Protein AF-A0A9D4CTM2-F1 (afdb_monomer)

Radius of gyration: 29.44 Å; Cα contacts (8 Å, |Δi|>4): 45; chains: 1; bounding box: 52×22×93 Å

Secondary structure (DSSP, 8-state):
-GGGS-B---SSS---B--HHHHHHHHHHHHHHHHHHHHHHHHHHHHHHHHHHHHHHHHHHHHHHHHHHHHHTTSS-HHHHHHHHHHHHHHHHHHHHHHHHHHHHHHHHHHHHHHHHHHHHHH-

Mean predicted aligned error: 9.58 Å

Structure (mmCIF, N/CA/C/O backbone):
data_AF-A0A9D4CTM2-F1
#
_entry.id   AF-A0A9D4CTM2-F1
#
loop_
_atom_site.group_PDB
_atom_site.id
_atom_site.type_symbol
_atom_site.label_atom_id
_atom_site.label_alt_id
_atom_site.label_comp_id
_atom_site.label_asym_id
_atom_site.label_entity_id
_atom_site.label_seq_id
_atom_site.pdbx_PDB_ins_code
_atom_site.Cartn_x
_atom_site.Cartn_y
_atom_site.Cartn_z
_atom_site.occupancy
_atom_site.B_iso_or_equiv
_atom_site.auth_seq_id
_atom_site.auth_comp_id
_atom_site.auth_asym_id
_atom_site.auth_atom_id
_atom_site.pdbx_PDB_model_num
ATOM 1 N N . MET A 1 1 ? -21.862 12.123 39.786 1.00 51.09 1 MET A N 1
ATOM 2 C CA . MET A 1 1 ? -22.505 11.100 38.925 1.00 51.09 1 MET A CA 1
ATOM 3 C C . MET A 1 1 ? -22.429 9.655 39.471 1.00 51.09 1 MET A C 1
ATOM 5 O O . MET A 1 1 ? -22.771 8.740 38.743 1.00 51.09 1 MET A O 1
ATOM 9 N N . LEU A 1 2 ? -22.106 9.399 40.751 1.00 44.22 2 LEU A N 1
ATOM 10 C CA . LEU A 1 2 ? -22.018 8.026 41.310 1.00 44.22 2 LEU A CA 1
ATOM 11 C C . LEU A 1 2 ? -23.361 7.417 41.775 1.00 44.22 2 LEU A C 1
ATOM 13 O O . LEU A 1 2 ? -23.411 6.275 42.215 1.00 44.22 2 LEU A O 1
ATOM 17 N N . SER A 1 3 ? -24.467 8.162 41.687 1.00 46.22 3 SER A N 1
ATOM 18 C CA . SER A 1 3 ? -25.733 7.797 42.347 1.00 46.22 3 SER A CA 1
ATOM 19 C C . SER A 1 3 ? -26.638 6.855 41.533 1.00 46.22 3 SER A C 1
ATOM 21 O O . SER A 1 3 ? -27.643 6.385 42.050 1.00 46.22 3 SER A O 1
ATOM 23 N N . ARG A 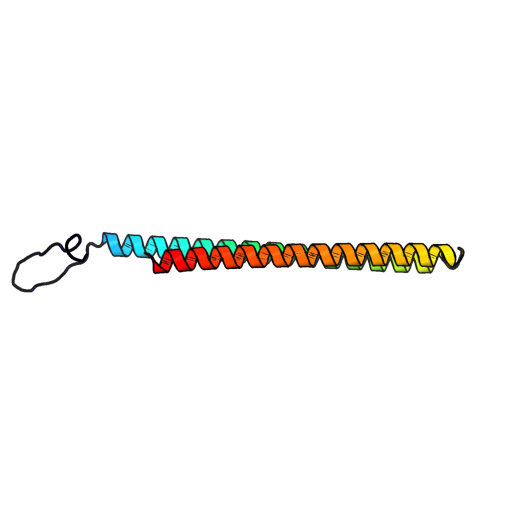1 4 ? -26.298 6.532 40.274 1.00 54.06 4 ARG A N 1
ATOM 24 C CA . ARG A 1 4 ? -27.157 5.696 39.407 1.00 54.06 4 ARG A CA 1
ATOM 25 C C . ARG A 1 4 ? -26.735 4.225 39.275 1.00 54.06 4 ARG A C 1
ATOM 27 O O . ARG A 1 4 ? -27.439 3.478 38.605 1.00 54.06 4 ARG A O 1
ATOM 34 N N . MET A 1 5 ? -25.623 3.786 39.876 1.00 53.09 5 MET A N 1
ATOM 35 C CA . MET A 1 5 ? -25.048 2.458 39.567 1.00 53.09 5 MET A CA 1
ATOM 36 C C . MET A 1 5 ? -24.837 1.510 40.755 1.00 53.09 5 MET A C 1
ATOM 38 O O . MET A 1 5 ? -24.571 0.330 40.531 1.00 53.09 5 MET A O 1
ATOM 42 N N . CYS A 1 6 ? -24.99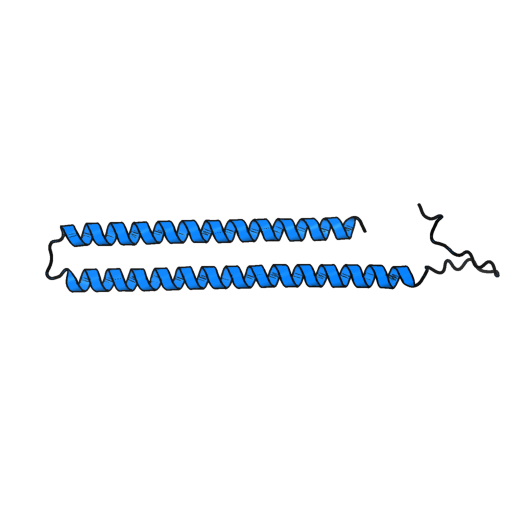6 1.964 41.998 1.00 52.31 6 CYS A N 1
ATOM 43 C CA . CYS A 1 6 ? -24.744 1.136 43.180 1.00 52.31 6 CYS A CA 1
ATOM 44 C C . CYS A 1 6 ? -26.049 0.525 43.716 1.00 52.31 6 CYS A C 1
ATOM 46 O O . CYS A 1 6 ? -26.943 1.257 44.135 1.00 52.31 6 CYS A O 1
ATOM 48 N N . ILE A 1 7 ? -26.154 -0.807 43.762 1.00 59.19 7 ILE A N 1
ATOM 49 C CA . ILE A 1 7 ? -27.165 -1.488 44.586 1.00 59.19 7 ILE A CA 1
ATOM 50 C C . ILE A 1 7 ? -26.573 -1.595 45.994 1.00 59.19 7 ILE A C 1
ATOM 52 O O . ILE A 1 7 ? -25.613 -2.332 46.214 1.00 59.19 7 ILE A O 1
ATOM 56 N N . ILE A 1 8 ? -27.115 -0.833 46.943 1.00 54.16 8 ILE A N 1
ATOM 57 C CA . ILE A 1 8 ? -26.741 -0.934 48.357 1.00 54.16 8 ILE A CA 1
ATOM 58 C C . ILE A 1 8 ? -27.493 -2.137 48.937 1.00 54.16 8 ILE A C 1
ATOM 60 O O . ILE A 1 8 ? -28.660 -2.024 49.303 1.00 54.16 8 ILE A O 1
ATOM 64 N N . ILE A 1 9 ? -26.840 -3.298 49.012 1.00 55.56 9 ILE A N 1
ATOM 65 C CA . ILE A 1 9 ? -27.348 -4.437 49.788 1.00 55.56 9 ILE A CA 1
ATOM 66 C C . ILE A 1 9 ? -26.920 -4.201 51.236 1.00 55.56 9 ILE A C 1
ATOM 68 O O . ILE A 1 9 ? -25.742 -4.304 51.578 1.00 55.56 9 ILE A O 1
ATOM 72 N N . LYS A 1 10 ? -27.868 -3.782 52.073 1.00 50.03 10 LYS A N 1
ATOM 73 C CA . LYS A 1 10 ? -27.611 -3.400 53.462 1.00 50.03 10 LYS A CA 1
ATOM 74 C C . LYS A 1 10 ? -27.802 -4.604 54.389 1.00 50.03 10 LYS A C 1
ATOM 76 O O . LYS A 1 10 ? -28.830 -4.714 55.037 1.00 50.03 10 LYS A O 1
ATOM 81 N N . GLU A 1 11 ? -26.785 -5.458 54.491 1.00 54.00 11 GLU A N 1
ATOM 82 C CA . GLU A 1 11 ? -26.614 -6.389 55.617 1.00 54.00 11 GLU A CA 1
ATOM 83 C C . GLU A 1 11 ? -25.177 -6.276 56.159 1.00 54.00 11 GLU A C 1
ATOM 85 O O . GLU A 1 11 ? -24.217 -6.805 55.611 1.00 54.00 11 GLU A O 1
ATOM 90 N N . ASN A 1 12 ? -25.040 -5.471 57.218 1.00 55.09 12 ASN A N 1
ATOM 91 C CA . ASN A 1 12 ? -23.920 -5.326 58.162 1.00 55.09 12 ASN A CA 1
ATOM 92 C C . ASN A 1 12 ? -22.457 -5.142 57.707 1.00 55.09 12 ASN A C 1
ATOM 94 O O . ASN A 1 12 ? -21.617 -4.894 58.570 1.00 55.09 12 ASN A O 1
ATOM 98 N N . ARG A 1 13 ? -22.118 -5.116 56.416 1.00 55.78 13 ARG A N 1
ATOM 99 C CA . ARG A 1 13 ? -20.886 -4.476 55.905 1.00 55.78 13 ARG A CA 1
ATOM 100 C C . ARG A 1 13 ? -21.174 -3.885 54.529 1.00 55.78 13 ARG A C 1
ATOM 102 O O . ARG A 1 13 ? -21.664 -4.583 53.650 1.00 55.78 13 ARG A O 1
ATOM 109 N N . SER A 1 14 ? -20.897 -2.598 54.334 1.00 51.34 14 SER A N 1
ATOM 110 C CA . SER A 1 14 ? -21.127 -1.881 53.074 1.00 51.34 14 SER A CA 1
ATOM 111 C C . SER A 1 14 ? -20.193 -2.389 51.970 1.00 51.34 14 SER A C 1
ATOM 113 O O . SER A 1 14 ? -19.142 -1.806 51.712 1.00 51.34 14 SER A O 1
ATOM 115 N N . VAL A 1 15 ? -20.558 -3.495 51.324 1.00 56.88 15 VAL A N 1
ATOM 116 C CA . VAL A 1 15 ? -19.866 -4.002 50.136 1.00 56.88 15 VAL A CA 1
ATOM 117 C C . VAL A 1 15 ? -20.543 -3.386 48.915 1.00 56.88 15 VAL A C 1
ATOM 119 O O . VAL A 1 15 ? -21.648 -3.776 48.542 1.00 56.88 15 VAL A O 1
ATOM 122 N N . ILE A 1 16 ? -19.889 -2.402 48.294 1.00 58.81 16 ILE A N 1
ATOM 123 C CA . ILE A 1 16 ? -20.322 -1.841 47.009 1.00 58.81 16 ILE A CA 1
ATOM 124 C C . ILE A 1 16 ? -20.037 -2.903 45.938 1.00 58.81 16 ILE A C 1
ATOM 126 O O . ILE A 1 16 ? -18.913 -3.022 45.455 1.00 58.81 16 ILE A O 1
ATOM 130 N N . ARG A 1 17 ? -21.034 -3.726 45.590 1.00 57.16 17 ARG A N 1
ATOM 131 C CA . ARG A 1 17 ? -20.926 -4.636 44.441 1.00 57.16 17 ARG A CA 1
ATOM 132 C C . ARG A 1 17 ? -21.265 -3.866 43.168 1.00 57.16 17 ARG A C 1
ATOM 134 O O . ARG A 1 17 ? -22.411 -3.468 42.965 1.00 57.16 17 ARG A O 1
ATOM 141 N N . TYR A 1 18 ? -20.269 -3.665 42.310 1.00 54.12 18 TYR A N 1
ATOM 142 C CA . TYR A 1 18 ? -20.490 -3.186 40.948 1.00 54.12 18 TYR A CA 1
ATOM 143 C C . TYR A 1 18 ? -21.341 -4.201 40.175 1.00 54.12 18 TYR A C 1
ATOM 145 O O . TYR A 1 18 ? -21.153 -5.412 40.309 1.00 54.12 18 TYR A O 1
ATOM 153 N N . LYS A 1 19 ? -22.289 -3.719 39.360 1.00 65.00 19 LYS A N 1
ATOM 154 C CA . LYS A 1 19 ? -23.039 -4.590 38.446 1.00 65.00 19 LYS A CA 1
ATOM 155 C C . LYS A 1 19 ? -22.047 -5.274 37.486 1.00 65.00 19 LYS A C 1
ATOM 157 O O . LYS A 1 19 ? -21.295 -4.561 36.821 1.00 65.00 19 LYS A O 1
ATOM 162 N N . PRO A 1 20 ? -22.077 -6.613 37.339 1.00 64.19 20 PRO A N 1
ATOM 163 C CA . PRO A 1 20 ? -21.159 -7.340 36.456 1.00 64.19 20 PRO A CA 1
ATOM 164 C C . PRO A 1 20 ? -21.282 -6.919 34.982 1.00 64.19 20 PRO A C 1
ATOM 166 O O . PRO A 1 20 ? -20.342 -7.091 34.213 1.00 64.19 20 PRO A O 1
ATOM 169 N N . SER A 1 21 ? -22.401 -6.296 34.594 1.00 70.19 21 SER A N 1
ATOM 170 C CA . SER A 1 21 ? -22.609 -5.762 33.246 1.00 70.19 21 SER A CA 1
ATOM 171 C C . SER A 1 21 ? -21.583 -4.697 32.843 1.00 70.19 21 SER A C 1
ATOM 173 O O . SER A 1 21 ? -21.284 -4.589 31.662 1.00 70.19 21 SER A O 1
ATOM 175 N N . TYR A 1 22 ? -21.012 -3.937 33.786 1.00 72.19 22 TYR A N 1
ATOM 176 C CA . TYR A 1 22 ? -20.022 -2.903 33.449 1.00 72.19 22 TYR A CA 1
ATOM 177 C C . TYR A 1 22 ? -18.677 -3.487 33.020 1.00 72.19 22 TYR A C 1
ATOM 179 O O . TYR A 1 22 ? -18.086 -2.998 32.064 1.00 72.19 22 TYR A O 1
ATOM 187 N N . GLY A 1 23 ? -18.221 -4.568 33.662 1.00 79.31 23 GLY A N 1
ATOM 188 C CA . GLY A 1 23 ? -16.967 -5.225 33.282 1.00 79.31 23 GLY A CA 1
ATOM 189 C C . GLY A 1 23 ? -17.025 -5.825 31.876 1.00 79.31 23 GLY A C 1
ATOM 190 O O . GLY A 1 23 ? -16.068 -5.714 31.118 1.00 79.31 23 GLY A O 1
ATOM 191 N N . VAL A 1 24 ? -18.176 -6.396 31.501 1.00 82.81 24 VAL A N 1
ATOM 192 C CA . VAL A 1 24 ? -18.392 -6.958 30.158 1.00 82.81 24 VAL A CA 1
ATOM 193 C C . VAL A 1 24 ? -18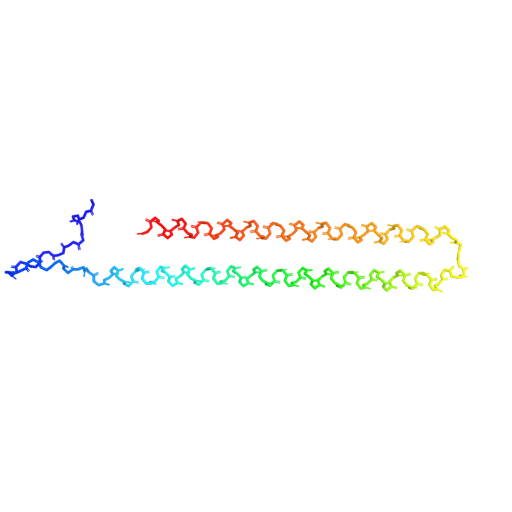.426 -5.859 29.098 1.00 82.81 24 VAL A C 1
ATOM 195 O O . VAL A 1 24 ? -17.783 -6.005 28.067 1.00 82.81 24 VAL A O 1
ATOM 198 N N . VAL A 1 25 ? -19.123 -4.745 29.350 1.00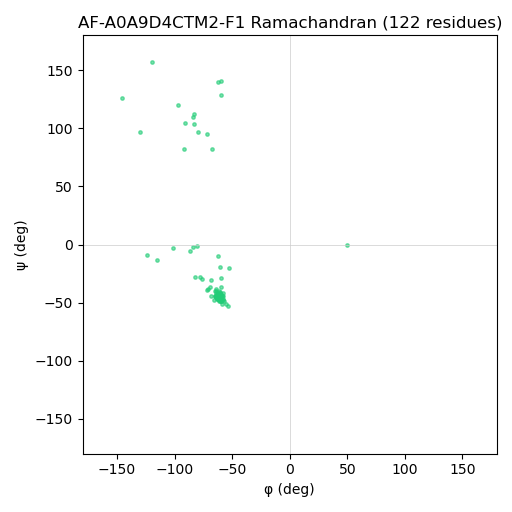 80.81 25 VAL A N 1
ATOM 199 C CA . VAL A 1 25 ? -19.181 -3.622 28.397 1.00 80.81 25 VAL A CA 1
ATOM 200 C C . VAL A 1 25 ? -17.790 -3.034 28.162 1.00 80.81 25 VAL A C 1
ATOM 202 O O . VAL A 1 25 ? -17.401 -2.870 27.011 1.00 80.81 25 VAL A O 1
ATOM 205 N N . VAL A 1 26 ? -17.012 -2.795 29.223 1.00 82.06 26 VAL A N 1
ATOM 206 C CA . VAL A 1 26 ? -15.637 -2.284 29.094 1.00 82.06 26 VAL A CA 1
ATOM 207 C C . VAL A 1 26 ? -14.756 -3.274 28.329 1.00 82.06 26 VAL A C 1
ATOM 209 O O . VAL A 1 26 ? -14.046 -2.870 27.413 1.00 82.06 26 VAL A O 1
ATOM 212 N N . ALA A 1 27 ? -14.839 -4.573 28.634 1.00 84.50 27 ALA A N 1
ATOM 213 C CA . ALA A 1 27 ? -14.079 -5.590 27.909 1.00 84.50 27 ALA A CA 1
ATOM 214 C C . ALA A 1 27 ? -14.435 -5.623 26.414 1.00 84.50 27 ALA A C 1
ATOM 216 O O . ALA A 1 27 ? -13.539 -5.654 25.574 1.00 84.50 27 ALA A O 1
ATOM 217 N N . VAL A 1 28 ? -15.724 -5.560 26.069 1.00 87.38 28 VAL A N 1
ATOM 218 C CA . VAL A 1 28 ? -16.180 -5.526 24.671 1.00 87.38 28 VAL A CA 1
ATOM 219 C C . VAL A 1 28 ? -15.680 -4.267 23.961 1.00 87.38 28 VAL A C 1
ATOM 221 O O . VAL A 1 28 ? -15.167 -4.377 22.852 1.00 87.38 28 VAL A O 1
ATOM 224 N N . VAL A 1 29 ? -15.760 -3.090 24.590 1.00 84.31 29 VAL A N 1
ATOM 225 C CA . VAL A 1 29 ? -15.258 -1.833 24.002 1.00 84.31 29 VAL A CA 1
ATOM 226 C C . VAL A 1 29 ? -13.752 -1.909 23.748 1.00 84.31 29 VAL A C 1
ATOM 228 O O . VAL A 1 29 ? -13.308 -1.569 22.654 1.00 84.31 29 VAL A O 1
ATOM 231 N N . VAL A 1 30 ? -12.971 -2.415 24.707 1.00 84.31 30 VAL A N 1
ATOM 232 C CA . VAL A 1 30 ? -11.518 -2.583 24.542 1.00 84.31 30 VAL A CA 1
ATOM 233 C C . VAL A 1 30 ? -11.207 -3.559 23.406 1.00 84.31 30 VAL A C 1
ATOM 235 O O . VAL A 1 30 ? -10.356 -3.261 22.573 1.00 84.31 30 VAL A O 1
ATOM 238 N N . VAL A 1 31 ? -11.916 -4.687 23.313 1.00 88.75 31 VAL A N 1
ATOM 239 C CA . VAL A 1 31 ? -11.730 -5.651 22.215 1.00 88.75 31 VAL A CA 1
ATOM 240 C C . VAL A 1 31 ? -12.062 -5.016 20.865 1.00 88.75 31 VAL A C 1
ATOM 242 O O . VAL A 1 31 ? -11.276 -5.146 19.932 1.00 88.75 31 VAL A O 1
ATOM 245 N N . VAL A 1 32 ? -13.176 -4.286 20.757 1.00 87.88 32 VAL A N 1
ATOM 246 C CA . VAL A 1 32 ? -13.557 -3.587 19.519 1.00 87.88 32 VAL A CA 1
ATOM 247 C C . VAL A 1 32 ? -12.490 -2.571 19.118 1.00 87.88 32 VAL A C 1
ATOM 249 O O . VAL A 1 32 ? -12.082 -2.545 17.962 1.00 87.88 32 VAL A O 1
ATOM 252 N N . VAL A 1 33 ? -11.990 -1.778 20.066 1.00 86.38 33 VAL A N 1
ATOM 253 C CA . VAL A 1 33 ? -10.923 -0.801 19.819 1.00 86.38 33 VAL A CA 1
ATOM 254 C C . VAL A 1 33 ? -9.653 -1.484 19.324 1.00 86.38 33 VAL A C 1
ATOM 256 O O . VAL A 1 33 ? -9.089 -1.057 18.321 1.00 86.38 33 VAL A O 1
ATOM 259 N N . VAL A 1 34 ? -9.224 -2.561 19.983 1.00 87.50 34 VAL A N 1
ATOM 260 C CA . VAL A 1 34 ? -8.037 -3.318 19.570 1.00 87.50 34 VAL A CA 1
ATOM 261 C C . VAL A 1 34 ? -8.222 -3.877 18.160 1.00 87.50 34 VAL A C 1
ATOM 263 O O . VAL A 1 34 ? -7.323 -3.733 17.339 1.00 87.50 34 VAL A O 1
ATOM 266 N N . VAL A 1 35 ? -9.390 -4.441 17.840 1.00 91.25 35 VAL A N 1
ATOM 267 C CA . VAL A 1 35 ? -9.691 -4.944 16.490 1.00 91.25 35 VAL A CA 1
ATOM 268 C C . VAL A 1 35 ? -9.638 -3.818 15.457 1.00 91.25 35 VAL A C 1
ATOM 270 O O . VAL A 1 35 ? -8.999 -3.987 14.425 1.00 91.25 35 VAL A O 1
ATOM 273 N N . VAL A 1 36 ? -10.235 -2.654 15.730 1.00 88.50 36 VAL A N 1
ATOM 274 C CA . VAL A 1 36 ? -10.180 -1.499 14.815 1.00 88.50 36 VAL A CA 1
ATOM 275 C C . VAL A 1 36 ? -8.740 -1.041 14.598 1.00 88.50 36 VAL A C 1
ATOM 277 O O . VAL A 1 36 ? -8.345 -0.817 13.458 1.00 88.50 36 VAL A O 1
ATOM 280 N N . VAL A 1 37 ? -7.936 -0.939 15.658 1.00 86.19 37 VAL A N 1
ATOM 281 C CA . VAL A 1 37 ? -6.521 -0.555 15.542 1.00 86.19 37 VAL A CA 1
ATOM 282 C C . VAL A 1 37 ? -5.748 -1.575 14.705 1.00 86.19 37 VAL A C 1
ATOM 284 O O . VAL A 1 37 ? -5.009 -1.174 13.810 1.00 86.19 37 VAL A O 1
ATOM 287 N N . VAL A 1 38 ? -5.944 -2.877 14.938 1.00 91.44 38 VAL A N 1
ATOM 288 C CA . VAL A 1 38 ? -5.286 -3.940 14.158 1.00 91.44 38 VAL A CA 1
ATOM 289 C C . VAL A 1 38 ? -5.685 -3.867 12.683 1.00 91.44 38 VAL A C 1
ATOM 291 O O . VAL A 1 38 ? -4.804 -3.877 11.829 1.00 91.44 38 VAL A O 1
ATOM 294 N N . LEU A 1 39 ? -6.978 -3.713 12.381 1.00 91.62 39 LEU A N 1
ATOM 295 C CA . LEU A 1 39 ? -7.476 -3.580 11.008 1.00 91.62 39 LEU A CA 1
ATOM 296 C C . LEU A 1 39 ? -6.893 -2.349 10.304 1.00 91.62 39 LEU A C 1
ATOM 298 O O . LEU A 1 39 ? -6.471 -2.438 9.155 1.00 91.62 39 LEU A O 1
ATOM 302 N N . VAL A 1 40 ? -6.844 -1.201 10.985 1.00 87.12 40 VAL A N 1
ATOM 303 C CA . VAL A 1 40 ? -6.261 0.026 10.426 1.00 87.12 40 VAL A CA 1
ATOM 304 C C . VAL A 1 40 ? -4.785 -0.194 10.113 1.00 87.12 40 VAL A C 1
ATOM 306 O O . VAL A 1 40 ? -4.366 0.115 9.002 1.00 87.12 40 VAL A O 1
ATOM 309 N N . VAL A 1 41 ? -4.019 -0.763 11.052 1.00 88.25 41 VAL A N 1
ATOM 310 C CA . VAL A 1 41 ? -2.591 -1.064 10.866 1.00 88.25 41 VAL A CA 1
ATOM 311 C C . VAL A 1 41 ? -2.375 -2.025 9.698 1.00 88.25 41 VAL A C 1
ATOM 313 O O . VAL A 1 41 ? -1.515 -1.759 8.861 1.00 88.25 41 VAL A O 1
ATOM 316 N N . GLU A 1 42 ? -3.164 -3.094 9.592 1.00 90.06 42 GLU A N 1
ATOM 317 C CA . GLU A 1 42 ? -3.088 -4.044 8.477 1.00 90.06 42 GLU A CA 1
ATOM 318 C C . GLU A 1 42 ? -3.315 -3.348 7.130 1.00 90.06 42 GLU A C 1
ATOM 320 O O . GLU A 1 42 ? -2.503 -3.500 6.218 1.00 90.06 42 GLU A O 1
ATOM 325 N N . VAL A 1 43 ? -4.352 -2.509 7.021 1.00 88.25 43 VAL A N 1
ATOM 326 C CA . VAL A 1 43 ? -4.622 -1.732 5.802 1.00 88.25 43 VAL A CA 1
ATOM 327 C C . VAL A 1 43 ? -3.446 -0.815 5.458 1.00 88.25 43 VAL A C 1
ATOM 329 O O . VAL A 1 43 ? -3.057 -0.761 4.293 1.00 88.25 43 VAL A O 1
ATOM 332 N N . VAL A 1 44 ? -2.829 -0.138 6.437 1.00 87.31 44 VAL A N 1
ATOM 333 C CA . VAL A 1 44 ? -1.636 0.695 6.176 1.00 87.31 44 VAL A CA 1
ATOM 334 C C . VAL A 1 44 ? -0.507 -0.139 5.609 1.00 87.31 44 VAL A C 1
ATOM 336 O O . VAL A 1 44 ? 0.098 0.253 4.617 1.00 87.31 44 VAL A O 1
ATOM 339 N N . VAL A 1 45 ? -0.219 -1.280 6.236 1.00 89.31 45 VAL A N 1
ATOM 340 C CA . VAL A 1 45 ? 0.882 -2.153 5.824 1.00 89.31 45 VAL A CA 1
ATOM 341 C C . VAL A 1 45 ? 0.646 -2.640 4.400 1.00 89.31 45 VAL A C 1
ATOM 343 O O . VAL A 1 45 ? 1.557 -2.552 3.582 1.00 89.31 45 VAL A O 1
ATOM 346 N N . VAL A 1 46 ? -0.573 -3.070 4.069 1.00 91.00 46 VAL A N 1
ATOM 347 C CA . VAL A 1 46 ? -0.924 -3.490 2.706 1.00 91.00 46 VAL A CA 1
ATOM 348 C C . VAL A 1 46 ? -0.736 -2.343 1.717 1.00 91.00 46 VAL A C 1
ATOM 350 O O . VAL A 1 46 ? -0.096 -2.537 0.689 1.00 91.00 46 VAL A O 1
ATOM 353 N N . VAL A 1 47 ? -1.233 -1.143 2.024 1.00 88.31 47 VAL A N 1
ATOM 354 C CA . VAL A 1 47 ? -1.090 0.017 1.132 1.00 88.31 47 VAL A CA 1
ATOM 355 C C . VAL A 1 47 ? 0.379 0.389 0.935 1.00 88.31 47 VAL A C 1
ATOM 357 O O . VAL A 1 47 ? 0.798 0.599 -0.198 1.00 88.31 47 VAL A O 1
ATOM 360 N N . VAL A 1 48 ? 1.180 0.413 2.001 1.00 86.94 48 VAL A N 1
ATOM 361 C CA . VAL A 1 48 ? 2.619 0.701 1.916 1.00 86.94 48 VAL A CA 1
ATOM 362 C C . VAL A 1 48 ? 3.333 -0.359 1.078 1.00 86.94 48 VAL A C 1
ATOM 364 O O . VAL A 1 48 ? 4.112 -0.002 0.202 1.00 86.94 48 VAL A O 1
ATOM 367 N N . VAL A 1 49 ? 3.042 -1.646 1.286 1.00 91.62 49 VAL A N 1
ATOM 368 C CA . VAL A 1 49 ? 3.622 -2.736 0.484 1.00 91.62 49 VAL A CA 1
ATOM 369 C C . VAL A 1 49 ? 3.235 -2.595 -0.987 1.00 91.62 49 VAL A C 1
ATOM 371 O O . VAL A 1 49 ? 4.102 -2.706 -1.846 1.00 91.62 49 VAL A O 1
ATOM 374 N N . VAL A 1 50 ? 1.966 -2.310 -1.289 1.00 90.31 50 VAL A N 1
ATOM 375 C CA . VAL A 1 50 ? 1.503 -2.100 -2.668 1.00 90.31 50 VAL A CA 1
ATOM 376 C C . VAL A 1 50 ? 2.226 -0.919 -3.306 1.00 90.31 50 VAL A C 1
ATOM 378 O O . VAL A 1 50 ? 2.741 -1.077 -4.407 1.00 90.31 50 VAL A O 1
ATOM 381 N N . VAL A 1 51 ? 2.322 0.227 -2.624 1.00 89.00 51 VAL A N 1
ATOM 382 C CA . VAL A 1 51 ? 3.043 1.391 -3.158 1.00 89.00 51 VAL A CA 1
ATOM 383 C C . VAL A 1 51 ? 4.503 1.037 -3.419 1.00 89.00 51 VAL A C 1
ATOM 385 O O . VAL A 1 51 ? 4.972 1.252 -4.525 1.00 89.00 51 VAL A O 1
ATOM 388 N N . VAL A 1 52 ? 5.201 0.413 -2.466 1.00 88.88 52 VAL A N 1
ATOM 389 C CA . VAL A 1 52 ? 6.606 0.006 -2.651 1.00 88.88 52 VAL A CA 1
ATOM 390 C C . VAL A 1 52 ? 6.766 -0.934 -3.849 1.00 88.88 52 VAL A C 1
ATOM 392 O O . VAL A 1 52 ? 7.699 -0.772 -4.629 1.00 88.88 52 VAL A O 1
ATOM 395 N N . VAL A 1 53 ? 5.860 -1.898 -4.032 1.00 93.50 53 VAL A N 1
ATOM 396 C CA . VAL A 1 53 ? 5.897 -2.799 -5.193 1.00 93.50 53 VAL A CA 1
ATOM 397 C C . VAL A 1 53 ? 5.685 -2.028 -6.497 1.00 93.50 53 VAL A C 1
ATOM 399 O O . VAL A 1 53 ? 6.395 -2.294 -7.463 1.00 93.50 53 VAL A O 1
ATOM 402 N N . VAL A 1 54 ? 4.751 -1.073 -6.539 1.00 89.88 54 VAL A N 1
ATOM 403 C CA . VAL A 1 54 ? 4.512 -0.240 -7.730 1.00 89.88 54 VAL A CA 1
ATOM 404 C C . VAL A 1 54 ? 5.743 0.604 -8.058 1.00 89.88 54 VAL A C 1
ATOM 406 O O . VAL A 1 54 ? 6.188 0.544 -9.204 1.00 89.88 54 VAL A O 1
ATOM 409 N N . VAL A 1 55 ? 6.350 1.264 -7.062 1.00 89.25 55 VAL A N 1
ATOM 410 C CA . VAL A 1 55 ? 7.581 2.060 -7.229 1.00 89.25 55 VAL A CA 1
ATOM 411 C C . VAL A 1 55 ? 8.660 1.193 -7.876 1.00 89.25 55 VAL A C 1
ATOM 413 O O . VAL A 1 55 ? 9.196 1.531 -8.928 1.00 89.25 55 VAL A O 1
ATOM 416 N N . VAL A 1 56 ? 8.925 0.017 -7.294 1.00 91.50 56 VAL A N 1
ATOM 417 C CA . VAL A 1 56 ? 9.970 -0.901 -7.767 1.00 91.50 56 VAL A CA 1
ATOM 418 C C . VAL A 1 56 ? 9.682 -1.387 -9.188 1.00 91.50 56 VAL A C 1
ATOM 420 O O . VAL A 1 56 ? 10.592 -1.462 -10.010 1.00 91.50 56 VAL A O 1
ATOM 423 N N . VAL A 1 57 ? 8.428 -1.714 -9.514 1.00 93.38 57 VAL A N 1
ATOM 424 C CA . VAL A 1 57 ? 8.056 -2.140 -10.872 1.00 93.38 57 VAL A CA 1
ATOM 425 C C . VAL A 1 57 ? 8.278 -1.009 -11.875 1.00 93.38 57 VAL A C 1
ATOM 427 O O . VAL A 1 57 ? 8.849 -1.253 -12.937 1.00 93.38 57 VAL A O 1
ATOM 430 N N . VAL A 1 58 ? 7.867 0.218 -11.548 1.00 90.38 58 VAL A N 1
ATOM 431 C CA . VAL A 1 58 ? 8.053 1.392 -12.413 1.00 90.38 58 VAL A CA 1
ATOM 432 C C . VAL A 1 58 ? 9.541 1.665 -12.625 1.00 90.38 58 VAL A C 1
ATOM 434 O O . VAL A 1 58 ? 9.970 1.813 -13.768 1.00 90.38 58 VAL A O 1
ATOM 437 N N . GLU A 1 59 ? 10.339 1.662 -11.558 1.00 87.44 59 GLU A N 1
ATOM 438 C CA . GLU A 1 59 ? 11.791 1.841 -11.629 1.00 87.44 59 GLU A CA 1
ATOM 439 C C . GLU A 1 59 ? 12.449 0.784 -12.523 1.00 87.44 59 GLU A C 1
ATOM 441 O O . GLU A 1 59 ? 13.239 1.124 -13.405 1.00 87.44 59 GLU A O 1
ATOM 446 N N . VAL A 1 60 ? 12.091 -0.495 -12.363 1.00 93.25 60 VAL A N 1
ATOM 447 C CA . VAL A 1 60 ? 12.625 -1.578 -13.202 1.00 93.25 60 VAL A CA 1
ATOM 448 C C . VAL A 1 60 ? 12.240 -1.381 -14.670 1.00 93.25 60 VAL A C 1
ATOM 450 O O . VAL A 1 60 ? 13.098 -1.527 -15.541 1.00 93.25 60 VAL A O 1
ATOM 453 N N . VAL A 1 61 ? 10.988 -1.017 -14.967 1.00 91.56 61 VAL A N 1
ATOM 454 C CA . VAL A 1 61 ? 10.540 -0.745 -16.346 1.00 91.56 61 VAL A CA 1
ATOM 455 C C . VAL A 1 61 ? 11.338 0.404 -16.954 1.00 91.56 61 VAL A C 1
ATOM 457 O O . VAL A 1 61 ? 11.808 0.291 -18.083 1.00 91.56 61 VAL A O 1
ATOM 460 N N . VAL A 1 62 ? 11.542 1.482 -16.205 1.00 89.44 62 VAL A N 1
ATOM 461 C CA . VAL A 1 62 ? 12.301 2.657 -16.647 1.00 89.44 62 VAL A CA 1
ATOM 462 C C . VAL A 1 62 ? 13.752 2.282 -16.930 1.00 89.44 62 VAL A C 1
ATOM 464 O O . VAL A 1 62 ? 14.263 2.626 -17.994 1.00 89.44 62 VAL A O 1
ATOM 467 N N . VAL A 1 63 ? 14.403 1.524 -16.045 1.00 88.81 63 VAL A N 1
ATOM 468 C CA . VAL A 1 63 ? 15.774 1.041 -16.273 1.00 88.81 63 VAL A CA 1
ATOM 469 C C . VAL A 1 63 ? 15.847 0.191 -17.541 1.00 88.81 63 VAL A C 1
ATOM 471 O O . VAL A 1 63 ? 16.745 0.392 -18.356 1.00 88.81 63 VAL A O 1
ATOM 474 N N . VAL A 1 64 ? 14.892 -0.719 -17.753 1.00 91.94 64 VAL A N 1
ATOM 475 C CA . VAL A 1 64 ? 14.837 -1.541 -18.972 1.00 91.94 64 VAL A CA 1
ATOM 476 C C . VAL A 1 64 ? 14.659 -0.669 -20.214 1.00 91.94 64 VAL A C 1
ATOM 478 O O . VAL A 1 64 ? 15.383 -0.865 -21.186 1.00 91.94 64 VAL A O 1
ATOM 481 N N . VAL A 1 65 ? 13.751 0.311 -20.185 1.00 88.50 65 VAL A N 1
ATOM 482 C CA . VAL A 1 65 ? 13.531 1.237 -21.307 1.00 88.50 65 VAL A CA 1
ATOM 483 C C . VAL A 1 65 ? 14.804 2.017 -21.614 1.00 88.50 65 VAL A C 1
ATOM 485 O O . VAL A 1 65 ? 15.222 2.023 -22.764 1.00 88.50 65 VAL A O 1
ATOM 488 N N . VAL A 1 66 ? 15.468 2.599 -20.611 1.00 86.00 66 VAL A N 1
ATOM 489 C CA . VAL A 1 66 ? 16.728 3.336 -20.807 1.00 86.00 66 VAL A CA 1
ATOM 490 C C . VAL A 1 66 ? 17.806 2.435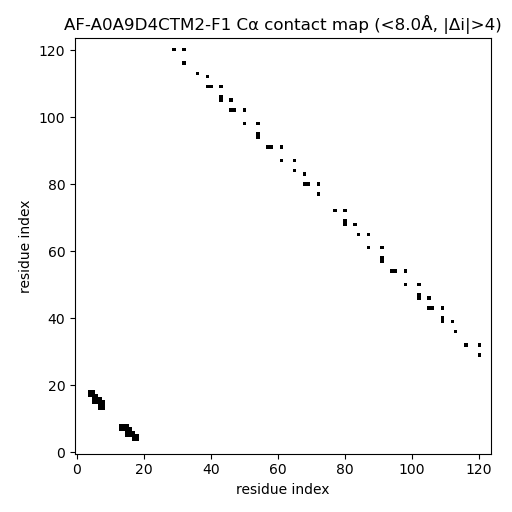 -21.410 1.00 86.00 66 VAL A C 1
ATOM 492 O O . VAL A 1 66 ? 18.484 2.847 -22.344 1.00 86.00 66 VAL A O 1
ATOM 495 N N . VAL A 1 67 ? 17.952 1.196 -20.933 1.00 88.75 67 VAL A N 1
ATOM 496 C CA . VAL A 1 67 ? 18.937 0.253 -21.486 1.00 88.75 67 VAL A CA 1
ATOM 497 C C . VAL A 1 67 ? 18.614 -0.103 -22.938 1.00 88.75 67 VAL A C 1
ATOM 499 O O . VAL A 1 67 ? 19.513 -0.100 -23.772 1.00 88.75 67 VAL A O 1
ATOM 502 N N . VAL A 1 68 ? 17.350 -0.390 -23.261 1.00 88.81 68 VAL A N 1
ATOM 503 C CA . VAL A 1 68 ? 16.926 -0.701 -24.637 1.00 88.81 68 VAL A CA 1
ATOM 504 C C . VAL A 1 68 ? 17.186 0.485 -25.558 1.00 88.81 68 VAL A C 1
ATOM 506 O O . VAL A 1 68 ? 17.751 0.309 -26.630 1.00 88.81 68 VAL A O 1
ATOM 509 N N . VAL A 1 69 ? 16.82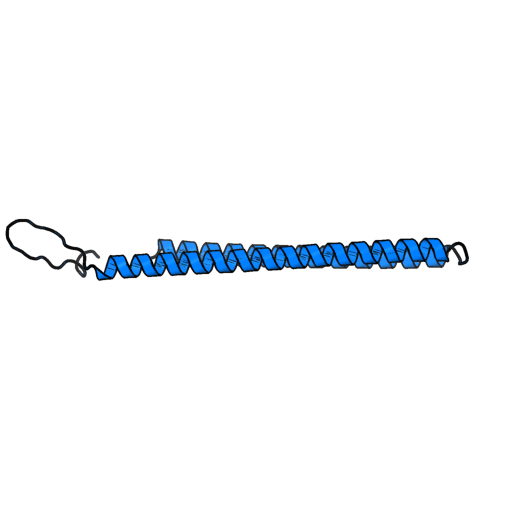1 1.684 -25.116 1.00 84.94 69 VAL A N 1
ATOM 510 C CA . VAL A 1 69 ? 17.016 2.946 -25.831 1.00 84.94 69 VAL A CA 1
ATOM 511 C C . VAL A 1 69 ? 18.509 3.160 -26.113 1.00 84.94 69 VAL A C 1
ATOM 513 O O . VAL A 1 69 ? 18.893 3.208 -27.275 1.00 84.94 69 VAL A O 1
ATOM 516 N N . VAL A 1 70 ? 19.379 3.059 -25.103 1.00 83.19 70 VAL A N 1
ATOM 517 C CA . VAL A 1 70 ? 20.844 3.169 -25.272 1.00 83.19 70 VAL A CA 1
ATOM 518 C C . VAL A 1 70 ? 21.426 2.109 -26.224 1.00 83.19 70 VAL A C 1
ATOM 520 O O . VAL A 1 70 ? 22.359 2.398 -26.971 1.00 83.19 70 VAL A O 1
ATOM 523 N N . VAL A 1 71 ? 20.907 0.876 -26.211 1.00 86.50 71 VAL A N 1
ATOM 524 C CA . VAL A 1 71 ? 21.386 -0.216 -27.083 1.00 86.50 71 VAL A CA 1
ATOM 525 C C . VAL A 1 71 ? 20.889 -0.070 -28.525 1.00 86.50 71 VAL A C 1
ATOM 527 O O . VAL A 1 71 ? 21.581 -0.501 -29.441 1.00 86.50 71 VAL A O 1
ATOM 530 N N . VAL A 1 72 ? 19.717 0.525 -28.748 1.00 84.62 72 VAL A N 1
ATOM 531 C CA . VAL A 1 72 ? 19.168 0.793 -30.091 1.00 84.62 72 VAL A CA 1
ATOM 532 C C . VAL A 1 72 ? 19.761 2.083 -30.681 1.00 84.62 72 VAL A C 1
ATOM 534 O O . VAL A 1 72 ? 19.920 2.213 -31.892 1.00 84.62 72 VAL A O 1
ATOM 537 N N . GLU A 1 73 ? 20.160 3.029 -29.834 1.00 66.81 73 GLU A N 1
ATOM 538 C CA . GLU A 1 73 ? 20.649 4.351 -30.237 1.00 66.81 73 GLU A CA 1
ATOM 539 C C . GLU A 1 73 ? 22.098 4.412 -30.695 1.00 66.81 73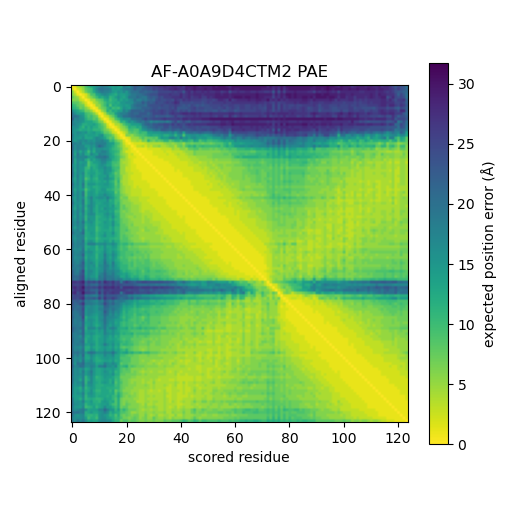 GLU A C 1
ATOM 541 O O . GLU A 1 73 ? 22.549 5.448 -31.176 1.00 66.81 73 GLU A O 1
ATOM 546 N N . VAL A 1 74 ? 22.813 3.291 -30.677 1.00 65.12 74 VAL A N 1
ATOM 547 C CA . VAL A 1 74 ? 24.044 3.179 -31.472 1.00 65.12 74 VAL A CA 1
ATOM 548 C C . VAL A 1 74 ? 23.779 3.314 -32.984 1.00 65.12 74 VAL A C 1
ATOM 550 O O . VAL A 1 74 ? 24.738 3.485 -33.735 1.00 65.12 74 VAL A O 1
ATOM 553 N N . GLU A 1 75 ? 22.513 3.308 -33.433 1.00 66.12 75 GLU A N 1
ATOM 554 C CA . GLU A 1 75 ? 22.114 3.464 -34.842 1.00 66.12 75 GLU A CA 1
ATOM 555 C C . GLU A 1 75 ? 21.290 4.738 -35.164 1.00 66.12 75 GLU A C 1
ATOM 557 O O . GLU A 1 75 ? 21.158 5.073 -36.342 1.00 66.12 75 GLU A O 1
ATOM 562 N N . VAL A 1 76 ? 20.760 5.476 -34.173 1.00 73.81 76 VAL A N 1
ATOM 563 C CA . VAL A 1 76 ? 19.915 6.683 -34.375 1.00 73.81 76 VAL A CA 1
ATOM 564 C C . VAL A 1 76 ? 20.522 7.946 -33.755 1.00 73.81 76 VAL A C 1
ATOM 566 O O . VAL A 1 76 ? 21.369 7.906 -32.871 1.00 73.81 76 VAL A O 1
ATOM 569 N N . GLU A 1 77 ? 20.110 9.097 -34.278 1.00 76.62 77 GLU A N 1
ATOM 570 C CA . GLU A 1 77 ? 20.671 10.414 -33.978 1.00 76.62 77 GLU A CA 1
ATOM 571 C C . GLU A 1 77 ? 20.566 10.782 -32.482 1.00 76.62 77 GLU A C 1
ATOM 573 O O . GLU A 1 77 ? 19.538 10.560 -31.841 1.00 76.62 77 GLU A O 1
ATOM 578 N N . VAL A 1 78 ? 21.614 11.422 -31.939 1.00 81.81 78 VAL A N 1
ATOM 579 C CA . VAL A 1 78 ? 21.733 11.856 -30.525 1.00 81.81 78 VAL A CA 1
ATOM 580 C C . VAL A 1 78 ? 20.563 12.706 -30.015 1.00 81.81 78 VAL A C 1
ATOM 582 O O . VAL A 1 78 ? 20.346 12.796 -28.810 1.00 81.81 78 VAL A O 1
ATOM 585 N N . GLU A 1 79 ? 19.797 13.322 -30.911 1.00 82.69 79 GLU A N 1
ATOM 586 C CA . GLU A 1 79 ? 18.632 14.135 -30.564 1.00 82.69 79 GLU A CA 1
ATOM 587 C C . GLU A 1 79 ? 17.472 13.288 -30.012 1.00 82.69 79 GLU A C 1
ATOM 589 O O . GLU A 1 79 ? 16.808 13.710 -29.064 1.00 82.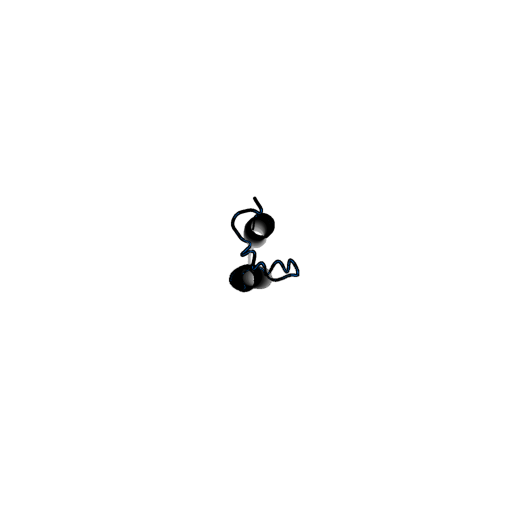69 79 GLU A O 1
ATOM 594 N N . VAL A 1 80 ? 17.262 12.073 -30.533 1.00 83.50 80 VAL A N 1
ATOM 595 C CA . VAL A 1 80 ? 16.165 11.185 -30.103 1.00 83.50 80 VAL A CA 1
ATOM 596 C C . VAL A 1 80 ? 16.428 10.633 -28.696 1.00 83.50 80 VAL A C 1
ATOM 598 O O . VAL A 1 80 ? 15.517 10.634 -27.867 1.00 83.50 80 VAL A O 1
ATOM 601 N N . VAL A 1 81 ? 17.690 10.309 -28.389 1.00 82.62 81 VAL A N 1
ATOM 602 C CA . VAL A 1 81 ? 18.167 9.854 -27.066 1.00 82.62 81 VAL A CA 1
ATOM 603 C C . VAL A 1 81 ? 17.810 10.838 -25.976 1.00 82.62 81 VAL A C 1
ATOM 605 O O . VAL A 1 81 ? 17.227 10.484 -24.952 1.00 82.62 81 VAL A O 1
ATOM 608 N N . VAL A 1 82 ? 18.152 12.104 -26.197 1.00 85.75 82 VAL A N 1
ATOM 609 C CA . VAL A 1 82 ? 17.955 13.145 -25.193 1.00 85.75 82 VAL A CA 1
ATOM 610 C C . VAL A 1 82 ? 16.466 13.330 -24.922 1.00 85.75 82 VAL A C 1
ATOM 612 O O . VAL A 1 82 ? 16.073 13.443 -23.764 1.00 85.75 82 VAL A O 1
ATOM 615 N N . VAL A 1 83 ? 15.624 13.291 -25.958 1.00 88.12 83 VAL A N 1
ATOM 616 C CA . VAL A 1 83 ? 14.169 13.416 -25.797 1.00 88.12 83 VAL A CA 1
ATOM 617 C C . VAL A 1 83 ? 13.598 12.226 -25.026 1.00 88.12 83 VAL A C 1
ATOM 619 O O . VAL A 1 83 ? 12.851 12.432 -24.070 1.00 88.12 83 VAL A O 1
ATOM 622 N N . VAL A 1 84 ? 13.965 10.993 -25.382 1.00 87.31 84 VAL A N 1
ATOM 623 C CA . VAL A 1 84 ? 13.452 9.792 -24.706 1.00 87.31 84 VAL A CA 1
ATOM 624 C C . VAL A 1 84 ? 13.906 9.745 -23.249 1.00 87.31 84 VAL A C 1
ATOM 626 O O . VAL A 1 84 ? 13.085 9.511 -22.363 1.00 87.31 84 VAL A O 1
ATOM 629 N N . VAL A 1 85 ? 15.179 10.035 -22.972 1.00 86.38 85 VAL A N 1
ATOM 630 C CA . VAL A 1 85 ? 15.708 10.077 -21.602 1.00 86.38 85 VAL A CA 1
ATOM 631 C C . VAL A 1 85 ? 15.005 11.155 -20.774 1.00 86.38 85 VAL A C 1
ATOM 633 O O . VAL A 1 85 ? 14.606 10.874 -19.646 1.00 86.38 85 VAL A O 1
ATOM 636 N N . VAL A 1 86 ? 14.793 12.359 -21.316 1.00 90.50 86 VAL A N 1
ATOM 637 C CA . VAL A 1 86 ? 14.085 13.436 -20.600 1.00 90.50 86 VAL A CA 1
ATOM 638 C C . VAL A 1 86 ? 12.643 13.035 -20.281 1.00 90.50 86 VAL A C 1
ATOM 640 O O . VAL A 1 86 ? 12.218 13.203 -19.141 1.00 90.50 86 VAL A O 1
ATOM 643 N N . VAL A 1 87 ? 11.919 12.441 -21.234 1.00 90.69 87 VAL A N 1
ATOM 644 C CA . VAL A 1 87 ? 10.536 11.979 -21.022 1.00 90.69 87 VAL A CA 1
ATOM 645 C C . VAL A 1 87 ? 10.475 10.861 -19.979 1.00 90.69 87 VAL A C 1
ATOM 647 O O . VAL A 1 87 ? 9.632 10.892 -19.087 1.00 90.69 87 VAL A O 1
ATOM 650 N N . VAL A 1 88 ? 11.377 9.879 -20.049 1.00 88.88 88 VAL A N 1
ATOM 651 C CA . VAL A 1 88 ? 11.431 8.770 -19.084 1.00 88.88 88 VAL A CA 1
ATOM 652 C C . VAL A 1 88 ? 11.736 9.286 -17.676 1.00 88.88 88 VAL A C 1
ATOM 654 O O . VAL A 1 88 ? 11.071 8.886 -16.720 1.00 88.88 88 VAL A O 1
ATOM 657 N N . VAL A 1 89 ? 12.688 10.213 -17.542 1.00 89.94 89 VAL A N 1
ATOM 658 C CA . VAL A 1 89 ? 13.009 10.856 -16.260 1.00 89.94 89 VAL A CA 1
ATOM 659 C C . VAL A 1 89 ? 11.822 11.669 -15.738 1.00 89.94 89 VAL A C 1
ATOM 661 O O . VAL A 1 89 ? 11.497 11.567 -14.558 1.00 89.94 89 VAL A O 1
ATOM 664 N N . GLU A 1 90 ? 11.136 12.431 -16.590 1.00 90.00 90 GLU A N 1
ATOM 665 C CA . GLU A 1 90 ? 9.940 13.187 -16.203 1.00 90.00 90 GLU A CA 1
ATOM 666 C C . GLU A 1 90 ? 8.833 12.260 -15.679 1.00 90.00 90 GLU A C 1
ATOM 668 O O . GLU A 1 90 ? 8.281 12.503 -14.604 1.00 90.00 90 GLU A O 1
ATOM 673 N N . VAL A 1 91 ? 8.561 11.151 -16.375 1.00 89.69 91 VAL A N 1
ATOM 674 C CA . VAL A 1 91 ? 7.563 10.157 -15.953 1.00 89.69 91 VAL A CA 1
ATOM 675 C C . VAL A 1 91 ? 7.936 9.526 -14.608 1.00 89.69 91 VAL A C 1
ATOM 677 O O . VAL A 1 91 ? 7.071 9.435 -13.737 1.00 89.69 91 VAL A O 1
ATOM 680 N N . VAL A 1 92 ? 9.203 9.148 -14.391 1.00 88.06 92 VAL A N 1
ATOM 681 C CA . VAL A 1 92 ? 9.675 8.635 -13.087 1.00 88.06 92 VAL A CA 1
ATOM 682 C C . VAL A 1 92 ? 9.416 9.648 -11.982 1.00 88.06 92 VAL A C 1
ATOM 684 O O . VAL A 1 92 ? 8.860 9.295 -10.945 1.00 88.06 92 VAL A O 1
ATOM 687 N N . VAL A 1 93 ? 9.791 10.911 -12.199 1.00 90.88 93 VAL A N 1
ATOM 688 C CA . VAL A 1 93 ? 9.620 11.970 -11.197 1.00 90.88 93 VAL A CA 1
ATOM 689 C C . VAL A 1 93 ? 8.142 12.146 -10.850 1.00 90.88 93 VAL A C 1
ATOM 691 O O . VAL A 1 93 ? 7.804 12.237 -9.671 1.00 90.88 93 VAL A O 1
ATOM 694 N N . VAL A 1 94 ? 7.250 12.145 -11.843 1.00 91.75 94 VAL A N 1
ATOM 695 C CA . VAL A 1 94 ? 5.803 12.255 -11.609 1.00 91.75 94 VAL A CA 1
ATOM 696 C C . VAL A 1 94 ? 5.277 11.060 -10.815 1.00 91.75 94 VAL A C 1
ATOM 698 O O . VAL A 1 94 ? 4.547 11.266 -9.844 1.00 91.75 94 VAL A O 1
ATOM 701 N N . VAL A 1 95 ? 5.654 9.831 -11.179 1.00 90.12 95 VAL A N 1
ATOM 702 C CA . VAL A 1 95 ? 5.206 8.623 -10.468 1.00 90.12 95 VAL A CA 1
ATOM 703 C C . VAL A 1 95 ? 5.669 8.647 -9.012 1.00 90.12 95 VAL A C 1
ATOM 705 O O . VAL A 1 95 ? 4.832 8.533 -8.118 1.00 90.12 95 VAL A O 1
ATOM 708 N N . VAL A 1 96 ? 6.950 8.930 -8.767 1.00 88.75 96 VAL A N 1
ATOM 709 C CA . VAL A 1 96 ? 7.509 9.011 -7.409 1.00 88.75 96 VAL A CA 1
ATOM 710 C C . VAL A 1 96 ? 6.808 10.095 -6.583 1.00 88.75 96 VAL A C 1
ATOM 712 O O . VAL A 1 96 ? 6.472 9.873 -5.419 1.00 88.75 96 VAL A O 1
ATOM 715 N N . VAL A 1 97 ? 6.528 11.268 -7.163 1.00 92.88 97 VAL A N 1
ATOM 716 C CA . VAL A 1 97 ? 5.795 12.339 -6.464 1.00 92.88 97 VAL A CA 1
ATOM 717 C C . VAL A 1 97 ? 4.379 11.889 -6.100 1.00 92.88 97 VAL A C 1
ATOM 719 O O . VAL A 1 97 ? 3.945 12.104 -4.966 1.00 92.88 97 VAL A O 1
ATOM 722 N N . VAL A 1 98 ? 3.660 11.249 -7.025 1.00 91.19 98 VAL A N 1
ATOM 723 C CA . VAL A 1 98 ? 2.305 10.738 -6.769 1.00 91.19 98 VAL A CA 1
ATOM 724 C C . VAL A 1 98 ? 2.326 9.678 -5.668 1.00 91.19 98 VAL A C 1
ATOM 726 O O . VAL A 1 98 ? 1.512 9.742 -4.747 1.00 91.19 98 VAL A O 1
ATOM 729 N N . GLU A 1 99 ? 3.273 8.748 -5.708 1.00 86.75 99 GLU A N 1
ATOM 730 C CA . GLU A 1 99 ? 3.424 7.693 -4.704 1.00 86.75 99 GLU A CA 1
ATOM 731 C C . GLU A 1 99 ? 3.692 8.262 -3.308 1.00 86.75 99 GLU A C 1
ATOM 733 O O . GLU A 1 99 ? 3.019 7.882 -2.345 1.00 86.75 99 GLU A O 1
ATOM 738 N N . VAL A 1 100 ? 4.599 9.236 -3.192 1.00 87.62 100 VAL A N 1
ATOM 739 C CA . VAL A 1 100 ? 4.884 9.915 -1.920 1.00 87.62 100 VAL A CA 1
ATOM 740 C C . VAL A 1 100 ? 3.645 10.645 -1.388 1.00 87.62 100 VAL A C 1
ATOM 742 O O . VAL A 1 100 ? 3.368 10.581 -0.187 1.00 87.62 100 VAL A O 1
ATOM 745 N N . VAL A 1 101 ? 2.857 11.293 -2.256 1.00 92.94 101 VAL A N 1
ATOM 746 C CA . VAL A 1 101 ? 1.599 11.950 -1.858 1.00 92.94 101 VAL A CA 1
ATOM 747 C C . VAL A 1 101 ? 0.575 10.926 -1.365 1.00 92.94 101 VAL A C 1
ATOM 749 O O . VAL A 1 101 ? -0.036 11.142 -0.317 1.00 92.94 101 VAL A O 1
ATOM 752 N N . VAL A 1 102 ? 0.408 9.797 -2.059 1.00 89.19 102 VAL A N 1
ATOM 753 C CA . VAL A 1 102 ? -0.515 8.724 -1.646 1.00 89.19 102 VAL A CA 1
ATOM 754 C C . VAL A 1 102 ? -0.121 8.170 -0.278 1.00 89.19 102 VAL A C 1
ATOM 756 O O . VAL A 1 102 ? -0.973 8.078 0.609 1.00 89.19 102 VAL A O 1
ATOM 759 N N . VAL A 1 103 ? 1.163 7.868 -0.063 1.00 87.50 103 VAL A N 1
ATOM 760 C CA . VAL A 1 103 ? 1.663 7.382 1.234 1.00 87.50 103 VAL A CA 1
ATOM 761 C C . VAL A 1 103 ? 1.422 8.415 2.331 1.00 87.50 103 VAL A C 1
ATOM 763 O O . VAL A 1 103 ? 0.910 8.065 3.394 1.00 87.50 103 VAL A O 1
ATOM 766 N N . ALA A 1 104 ? 1.719 9.691 2.077 1.00 90.31 104 ALA A N 1
ATOM 767 C CA . ALA A 1 104 ? 1.485 10.757 3.046 1.00 90.31 104 ALA A CA 1
ATOM 768 C C . ALA A 1 104 ? 0.000 10.863 3.436 1.00 90.31 104 ALA A C 1
ATOM 770 O O . ALA A 1 104 ? -0.319 10.922 4.625 1.00 90.31 104 ALA A O 1
ATOM 771 N N . VAL A 1 105 ? -0.916 10.827 2.462 1.00 92.31 105 VAL A N 1
ATOM 772 C CA . VAL A 1 105 ? -2.366 10.868 2.715 1.00 92.31 105 VAL A CA 1
ATOM 773 C C . VAL A 1 105 ? -2.815 9.666 3.548 1.00 92.31 105 VAL A C 1
ATOM 775 O O . VAL A 1 105 ? -3.539 9.842 4.528 1.00 92.31 105 VAL A O 1
ATOM 778 N N . VAL A 1 106 ? -2.359 8.457 3.213 1.00 87.69 106 VAL A N 1
ATOM 779 C CA . VAL A 1 106 ? -2.703 7.227 3.947 1.00 87.69 106 VAL A CA 1
ATOM 780 C C . VAL A 1 106 ? -2.227 7.311 5.396 1.00 87.69 106 VAL A C 1
ATOM 782 O O . VAL A 1 106 ? -3.003 7.040 6.313 1.00 87.69 106 VAL A O 1
ATOM 785 N N . VAL A 1 107 ? -0.989 7.757 5.622 1.00 86.94 107 VAL A N 1
ATOM 786 C CA . VAL A 1 107 ? -0.440 7.942 6.973 1.00 86.94 107 VAL A CA 1
ATOM 787 C C . VAL A 1 107 ? -1.259 8.967 7.762 1.00 86.94 107 VAL A C 1
ATOM 789 O O . VAL A 1 107 ? -1.597 8.714 8.918 1.00 86.94 107 VAL A O 1
ATOM 792 N N . VAL A 1 108 ? -1.647 10.092 7.152 1.00 92.00 108 VAL A N 1
ATOM 793 C CA . VAL A 1 108 ? -2.482 11.109 7.815 1.00 92.00 108 VAL A CA 1
ATOM 794 C C . VAL A 1 108 ? -3.843 10.538 8.211 1.00 92.00 108 VAL A C 1
ATOM 796 O O . VAL A 1 108 ? -4.261 10.711 9.356 1.00 92.00 108 VAL A O 1
ATOM 799 N N . VAL A 1 109 ? -4.522 9.823 7.309 1.00 89.38 109 VAL A N 1
ATOM 800 C CA . VAL A 1 109 ? -5.824 9.195 7.599 1.00 89.38 109 VAL A CA 1
ATOM 801 C C . VAL A 1 109 ? -5.708 8.233 8.778 1.00 89.38 109 VAL A C 1
ATOM 803 O O . VAL A 1 109 ? -6.525 8.270 9.696 1.00 89.38 109 VAL A O 1
ATOM 806 N N . VAL A 1 110 ? -4.663 7.413 8.796 1.00 87.56 110 VAL A N 1
ATOM 807 C CA . VAL A 1 110 ? -4.412 6.437 9.861 1.00 87.56 110 VAL A CA 1
ATOM 808 C C . VAL A 1 110 ? -4.197 7.123 11.198 1.00 87.56 110 VAL A C 1
ATOM 810 O O . VAL A 1 110 ? -4.814 6.733 12.188 1.00 87.56 110 VAL A O 1
ATOM 813 N N . VAL A 1 111 ? -3.365 8.164 11.233 1.00 89.00 111 VAL A N 1
ATOM 814 C CA . VAL A 1 111 ? -3.127 8.942 12.452 1.00 89.00 111 VAL A CA 1
ATOM 815 C C . VAL A 1 111 ? -4.438 9.535 12.964 1.00 89.00 111 VAL A C 1
ATOM 817 O O . VAL A 1 111 ? -4.728 9.418 14.152 1.00 89.00 111 VAL A O 1
ATOM 820 N N . VAL A 1 112 ? -5.268 10.104 12.083 1.00 91.81 112 VAL A N 1
ATOM 821 C CA . VAL A 1 112 ? -6.580 10.647 12.466 1.00 91.81 112 VAL A CA 1
ATOM 822 C C . VAL A 1 112 ? -7.474 9.557 13.056 1.00 91.81 112 VAL A C 1
ATOM 824 O O . VAL A 1 112 ? -8.045 9.764 14.126 1.00 91.81 112 VAL A O 1
ATOM 827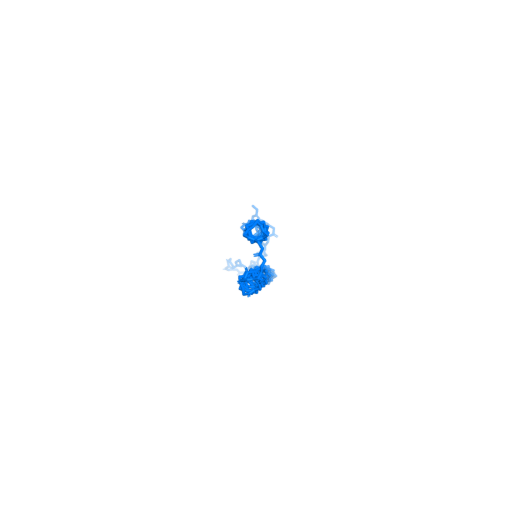 N N . VAL A 1 113 ? -7.566 8.385 12.422 1.00 87.88 113 VAL A N 1
ATOM 828 C CA . VAL A 1 113 ? -8.376 7.267 12.933 1.00 87.88 113 VAL A CA 1
ATOM 829 C C . VAL A 1 113 ? -7.883 6.815 14.307 1.00 87.88 113 VAL A C 1
ATOM 831 O O . VAL A 1 113 ? -8.690 6.676 15.226 1.00 87.88 113 VAL A O 1
ATOM 834 N N . VAL A 1 114 ? -6.572 6.649 14.488 1.00 85.75 114 VAL A N 1
ATOM 835 C CA . VAL A 1 114 ? -5.990 6.268 15.783 1.00 85.75 114 VAL A CA 1
ATOM 836 C C . VAL A 1 114 ? -6.303 7.318 16.850 1.00 85.75 114 VAL A C 1
ATOM 838 O O . VAL A 1 114 ? -6.734 6.956 17.943 1.00 85.75 114 VAL A O 1
ATOM 841 N N . VAL A 1 115 ? -6.163 8.611 16.543 1.00 90.00 115 VAL A N 1
ATOM 842 C CA . VAL A 1 115 ? -6.495 9.695 17.482 1.00 90.00 115 VAL A CA 1
ATOM 843 C C . VAL A 1 115 ? -7.974 9.655 17.865 1.00 90.00 115 VAL A C 1
ATOM 845 O O . VAL A 1 115 ? -8.287 9.720 19.052 1.00 90.00 115 VAL A O 1
ATOM 848 N N . VAL A 1 116 ? -8.886 9.497 16.902 1.00 89.06 116 VAL A N 1
ATOM 849 C CA . VAL A 1 116 ? -10.333 9.400 17.169 1.00 89.06 116 VAL A CA 1
ATOM 850 C C . VAL A 1 116 ? -10.642 8.214 18.084 1.00 89.06 116 VAL A C 1
ATOM 852 O O . VAL A 1 116 ? -11.405 8.357 19.039 1.00 89.06 116 VAL A O 1
ATOM 855 N N . VAL A 1 117 ? -10.021 7.060 17.834 1.00 84.81 117 VAL A N 1
ATOM 856 C CA . VAL A 1 117 ? -10.190 5.853 18.650 1.00 84.81 117 VAL A CA 1
ATOM 857 C C . VAL A 1 117 ? -9.665 6.069 20.073 1.00 84.81 117 VAL A C 1
ATOM 859 O O . VAL A 1 117 ? -10.358 5.736 21.032 1.00 84.81 117 VAL A O 1
ATOM 862 N N . VAL A 1 118 ? -8.487 6.679 20.237 1.00 85.06 118 VAL A N 1
ATOM 863 C CA . VAL A 1 118 ? -7.923 6.999 21.560 1.00 85.06 118 VAL A CA 1
ATOM 864 C C . VAL A 1 118 ? -8.816 7.986 22.314 1.00 85.06 118 VAL A C 1
ATOM 866 O O . VAL A 1 118 ? -9.117 7.760 23.485 1.00 85.06 118 VAL A O 1
ATOM 869 N N . VAL A 1 119 ? -9.288 9.048 21.655 1.00 89.88 119 VAL A N 1
ATOM 870 C CA . VAL A 1 119 ? -10.208 10.024 22.261 1.00 89.88 119 VAL A CA 1
ATOM 871 C C . VAL A 1 119 ? -11.504 9.340 22.698 1.00 89.88 119 VAL A C 1
ATOM 873 O O . VAL A 1 119 ? -11.959 9.570 23.816 1.00 89.88 119 VAL A O 1
ATOM 876 N N . ALA A 1 120 ? -12.068 8.459 21.867 1.00 82.81 120 ALA A N 1
ATOM 877 C CA . ALA A 1 120 ? -13.262 7.698 22.220 1.00 82.81 120 ALA A CA 1
ATOM 878 C C . ALA A 1 120 ? -13.040 6.813 23.458 1.00 82.81 120 ALA A C 1
ATOM 880 O O . ALA A 1 120 ? -13.901 6.783 24.331 1.00 82.81 120 ALA A O 1
ATOM 881 N N . VAL A 1 121 ? -11.882 6.152 23.580 1.00 81.38 121 VAL A N 1
ATOM 882 C CA . VAL A 1 121 ? -11.536 5.346 24.766 1.00 81.38 121 VAL A CA 1
ATOM 883 C C . VAL A 1 121 ? -11.402 6.196 26.025 1.00 81.38 121 VAL A C 1
ATOM 885 O O . VAL A 1 121 ? -11.844 5.765 27.079 1.00 81.38 121 VAL A O 1
ATOM 888 N N . VAL A 1 122 ? -10.804 7.386 25.939 1.00 84.44 122 VAL A N 1
ATOM 889 C CA . VAL A 1 122 ? -10.630 8.275 27.104 1.00 84.44 122 VAL A CA 1
ATOM 890 C C . VAL A 1 122 ? -11.968 8.835 27.604 1.00 84.44 122 VAL A C 1
ATOM 892 O O . VAL A 1 122 ? -12.107 9.121 28.792 1.00 84.44 122 VAL A O 1
ATOM 895 N N . VAL A 1 123 ? -12.942 9.024 26.708 1.00 82.88 123 VAL A N 1
ATOM 896 C CA . VAL A 1 123 ? -14.273 9.560 27.045 1.00 82.88 123 VAL A CA 1
ATOM 897 C C . VAL A 1 123 ? -15.187 8.511 27.699 1.00 82.88 123 VAL A C 1
ATOM 899 O O . VAL A 1 123 ? -16.080 8.894 28.458 1.00 82.88 123 VAL A O 1
ATOM 902 N N . VAL A 1 124 ? -14.992 7.222 27.397 1.00 75.25 124 VAL A N 1
ATOM 903 C CA . VAL A 1 124 ? -15.788 6.087 27.915 1.00 75.25 124 VAL A CA 1
ATOM 904 C C . VAL A 1 124 ? -15.339 5.680 29.316 1.00 75.25 124 VAL A C 1
ATOM 906 O O . VAL A 1 124 ? -16.240 5.492 30.168 1.00 75.25 124 VAL A O 1
#

Sequence (124 aa):
MLSRMCIIIKENRSVIRYKPSYGVVVAVVVVVVVVVVVLVVEVVVVVVVVVVVVVVVVEVVVVVVVVVVVVVEVEVEVEVVVVVVVVVVEVVVVVVVVEVVVVAVVVVVVVVVVVVVVVAVVVV

Foldseek 3Di:
DPPPFFDQPDDDDRDGDGDVVVVVVLVVLVVVLVVLLVVLVVVLVVLVVVLVVVLVVLVVVLVVQLVVLVVVCVPPDPVVNVVSNVVSVVVNVVSVVVSVVSNVVSVVVSVVSNVVSVVVSVVD

Organism: Dreissena polymorpha (NCBI:txid45954)

pLDDT: mean 81.52, std 13.02, range [44.22, 93.5]

Solvent-accessible surface area (backbone atoms only — not comparable to full-atom values): 7161 Å² total; per-residue (Å²): 134,76,85,85,65,71,61,82,60,88,68,100,54,95,59,84,53,73,58,71,66,56,62,53,52,53,51,50,52,52,50,52,50,52,50,52,53,50,52,52,52,50,53,50,51,52,51,52,52,50,50,54,50,51,52,52,51,52,52,51,51,50,52,51,50,52,51,52,49,61,68,58,43,81,80,50,64,72,69,58,54,54,53,51,53,51,52,54,52,50,52,51,52,51,52,53,51,51,52,54,50,51,52,52,51,52,52,51,53,48,51,50,52,53,50,54,52,51,53,53,60,74,74,107